Protein AF-A0A6L5Z2I2-F1 (afdb_monomer_lite)

Radius of gyration: 20.9 Å; chains: 1; bounding box: 38×24×66 Å

pLDDT: mean 85.88, std 11.15, range [48.75, 97.94]

Secondary structure (DSSP, 8-state):
--------HHHHHHHHHHHHHHHHHHHHHHHHHHHHHHHHTS-TT---TT------------

Foldseek 3Di:
DDPPDDDDPVVVVVVVVVVVVVVVVVVVVVVVQVVQCVVVVHHDPDDDPPDPDDDPDDDDDD

InterPro domains:
  IPR001207 Transposase, mutator type [PF00872] (3-62)

Structure (mmCIF, N/CA/C/O backbone):
data_AF-A0A6L5Z2I2-F1
#
_entry.id   AF-A0A6L5Z2I2-F1
#
loop_
_atom_site.group_PDB
_atom_site.id
_atom_site.type_symbol
_atom_site.label_atom_id
_atom_site.label_alt_id
_atom_site.label_comp_id
_atom_site.label_asym_id
_atom_site.la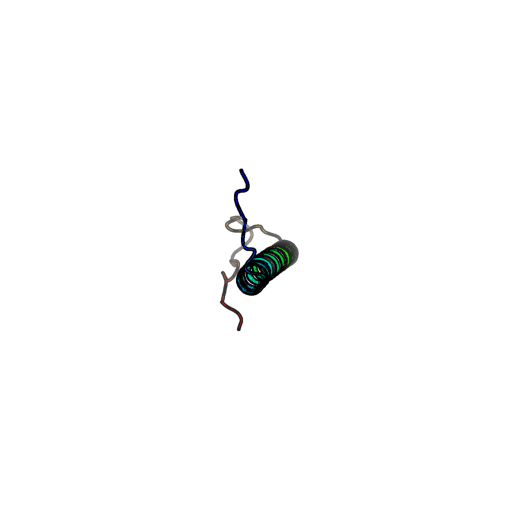bel_entity_id
_atom_site.label_seq_id
_atom_site.pdbx_PDB_ins_code
_atom_site.Cartn_x
_atom_site.Cartn_y
_atom_site.Cartn_z
_atom_site.occupancy
_atom_site.B_iso_or_equiv
_atom_site.auth_seq_id
_atom_site.auth_comp_id
_atom_site.auth_asym_id
_atom_site.auth_atom_id
_atom_site.pdbx_PDB_model_num
ATOM 1 N N . MET A 1 1 ? -13.271 14.971 43.679 1.00 48.75 1 MET A N 1
ATOM 2 C CA . MET A 1 1 ? -12.194 14.385 42.853 1.00 48.75 1 MET A CA 1
ATOM 3 C C . MET A 1 1 ? -12.789 13.237 42.072 1.00 48.75 1 MET A C 1
ATOM 5 O O . MET A 1 1 ? -13.460 12.416 42.676 1.00 48.75 1 MET A O 1
ATOM 9 N N . GLY A 1 2 ? -12.588 13.213 40.762 1.00 52.16 2 GLY A N 1
ATOM 10 C CA . GLY A 1 2 ? -13.080 12.145 39.901 1.00 52.16 2 GLY A CA 1
ATOM 11 C C . GLY A 1 2 ? -13.435 12.725 38.547 1.00 52.16 2 GLY A C 1
ATOM 12 O O . GLY A 1 2 ? -14.575 13.117 38.330 1.00 52.16 2 GLY A O 1
ATOM 13 N N . GLN A 1 3 ? -12.448 12.850 37.659 1.00 58.03 3 GLN A N 1
ATOM 14 C CA . GLN A 1 3 ? -12.748 13.007 36.240 1.00 58.03 3 GLN A CA 1
ATOM 15 C C . GLN A 1 3 ? -13.455 11.723 35.804 1.00 58.03 3 GLN A C 1
ATOM 17 O O . GLN A 1 3 ? -12.836 10.670 35.673 1.00 58.03 3 GLN A O 1
ATOM 22 N N . VAL A 1 4 ? -14.776 11.810 35.675 1.00 59.75 4 VAL A N 1
ATOM 23 C CA . VAL A 1 4 ? -15.622 10.746 35.145 1.00 59.75 4 VAL A CA 1
ATOM 24 C C . VAL A 1 4 ? -15.389 10.726 33.639 1.00 59.75 4 VAL A C 1
ATOM 26 O O . VAL A 1 4 ? -15.981 11.505 32.898 1.00 59.75 4 VAL A 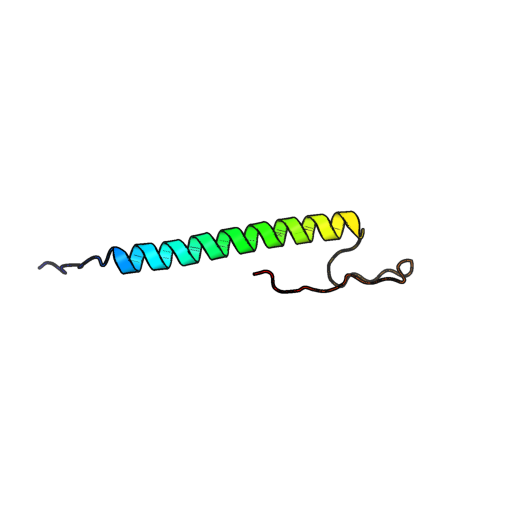O 1
ATOM 29 N N . ILE A 1 5 ? -14.457 9.891 33.187 1.00 67.00 5 ILE A N 1
ATOM 30 C CA . ILE A 1 5 ? -14.287 9.610 31.762 1.00 67.00 5 ILE A CA 1
ATOM 31 C C . ILE A 1 5 ? -15.504 8.780 31.337 1.00 67.00 5 ILE A C 1
ATOM 33 O O . ILE A 1 5 ? -15.628 7.623 31.734 1.00 67.00 5 ILE A O 1
ATOM 37 N N . GLN A 1 6 ? -16.420 9.369 30.563 1.00 72.50 6 GLN A N 1
ATOM 38 C CA . GLN A 1 6 ? -17.425 8.594 29.837 1.00 72.50 6 GLN A CA 1
ATOM 39 C C . GLN A 1 6 ? -16.790 8.026 28.569 1.00 72.50 6 GLN A C 1
ATOM 41 O O . GLN A 1 6 ? -16.263 8.770 27.742 1.00 72.50 6 GLN A O 1
ATOM 46 N N . ILE A 1 7 ? -16.836 6.703 28.436 1.00 75.56 7 ILE A N 1
ATOM 47 C CA . ILE A 1 7 ? -16.320 5.982 27.276 1.00 75.56 7 ILE A CA 1
ATOM 48 C C . ILE A 1 7 ? -17.474 5.772 26.295 1.00 75.56 7 ILE A C 1
ATOM 50 O O . ILE A 1 7 ? -18.447 5.091 26.610 1.00 75.56 7 ILE A O 1
ATOM 54 N N . ASP A 1 8 ? -17.361 6.371 25.112 1.00 84.38 8 ASP A N 1
ATOM 55 C CA . ASP A 1 8 ? -18.260 6.123 23.985 1.00 84.38 8 ASP A CA 1
ATOM 56 C C . ASP A 1 8 ? -17.741 4.911 23.197 1.00 84.38 8 ASP A C 1
ATOM 58 O O . ASP A 1 8 ? -16.857 5.021 22.344 1.00 84.38 8 ASP A O 1
ATOM 62 N N . GLU A 1 9 ? -18.259 3.729 23.532 1.00 86.75 9 GLU A N 1
ATOM 63 C CA . GLU A 1 9 ? -17.861 2.465 22.903 1.00 86.75 9 GLU A CA 1
ATOM 64 C C . GLU A 1 9 ? -18.130 2.432 21.395 1.00 86.75 9 GLU A C 1
ATOM 66 O O . GLU A 1 9 ? -17.363 1.817 20.651 1.00 86.75 9 GLU A O 1
ATOM 71 N N . ALA A 1 10 ? -19.197 3.093 20.929 1.00 89.00 10 ALA A N 1
ATOM 72 C CA . ALA A 1 10 ? -19.531 3.133 19.510 1.00 89.00 10 ALA A CA 1
ATOM 73 C C . ALA A 1 10 ? -18.442 3.884 18.740 1.00 89.00 10 ALA A C 1
ATOM 75 O O . ALA A 1 10 ? -17.871 3.343 17.794 1.00 89.00 10 ALA A O 1
ATOM 76 N N . ARG A 1 11 ? -18.058 5.067 19.233 1.00 89.12 11 ARG A N 1
ATOM 77 C CA . ARG A 1 11 ? -16.980 5.863 18.635 1.00 89.12 11 ARG A CA 1
ATOM 78 C C . ARG A 1 11 ? -15.638 5.129 18.629 1.00 89.12 11 ARG A C 1
ATOM 80 O O . ARG A 1 11 ? -14.894 5.228 17.655 1.00 89.12 11 ARG A O 1
ATOM 87 N N . ILE A 1 12 ? -15.315 4.396 19.696 1.00 89.75 12 ILE A N 1
ATOM 88 C CA . ILE A 1 12 ? -14.069 3.617 19.765 1.00 89.75 12 ILE A CA 1
ATOM 89 C C . ILE A 1 12 ? -14.071 2.492 18.735 1.00 89.75 12 ILE A C 1
ATOM 91 O O . ILE A 1 12 ? -13.069 2.293 18.050 1.00 89.75 12 ILE A O 1
ATOM 95 N N . ARG A 1 13 ? -15.180 1.758 18.616 1.00 91.81 13 ARG A N 1
ATOM 96 C CA . ARG A 1 13 ? -15.292 0.657 17.658 1.00 91.81 13 ARG A CA 1
ATOM 97 C C . ARG A 1 13 ? -15.186 1.149 16.220 1.00 91.81 13 ARG A C 1
ATOM 99 O O . ARG A 1 13 ? -14.488 0.514 15.435 1.00 91.81 13 ARG A O 1
ATOM 106 N N . ASP A 1 14 ? -15.824 2.270 15.899 1.00 94.50 14 ASP A N 1
ATOM 107 C CA . ASP A 1 14 ? -15.758 2.862 14.562 1.00 94.50 14 ASP A CA 1
ATOM 108 C C . ASP A 1 14 ? -14.319 3.265 14.223 1.00 94.50 14 ASP A C 1
ATOM 110 O O . ASP A 1 14 ? -13.778 2.839 13.204 1.00 94.50 14 ASP A O 1
ATOM 114 N N . HIS A 1 15 ? -13.651 3.981 15.133 1.00 92.31 15 HIS A N 1
ATOM 115 C CA . HIS A 1 15 ? -12.261 4.392 14.942 1.00 92.31 15 HIS A CA 1
ATOM 116 C C . HIS A 1 15 ? -11.303 3.199 14.813 1.00 92.31 15 HIS A C 1
ATOM 118 O O . HIS A 1 15 ? -10.434 3.179 13.941 1.00 92.31 15 HIS A O 1
ATOM 124 N N . LEU A 1 16 ? -11.475 2.171 15.648 1.00 95.38 16 LEU A N 1
ATOM 125 C CA . LEU A 1 16 ? -10.678 0.950 15.559 1.00 95.38 16 LEU A CA 1
ATOM 126 C C . LEU A 1 16 ? -10.923 0.222 14.232 1.00 95.38 16 LEU A C 1
ATOM 128 O O . LEU A 1 16 ? -9.978 -0.279 13.629 1.00 95.38 16 LEU A O 1
ATOM 132 N N . GLY A 1 17 ? -12.169 0.194 13.756 1.00 96.25 17 GLY A N 1
ATOM 133 C CA . GLY A 1 17 ? -12.524 -0.383 12.463 1.00 96.25 17 GLY A CA 1
ATOM 134 C C . GLY A 1 17 ? -11.848 0.330 11.293 1.00 96.25 17 GLY A C 1
ATOM 135 O O . GLY A 1 17 ? -11.340 -0.330 10.388 1.00 96.25 17 GLY A O 1
ATOM 136 N N . GLU A 1 18 ? -11.786 1.662 11.323 1.00 97.00 18 GLU A N 1
ATOM 137 C CA . GLU A 1 18 ? -11.064 2.450 10.318 1.00 97.00 18 GLU A CA 1
ATOM 138 C C . GLU A 1 18 ? -9.562 2.172 10.335 1.00 97.00 18 GLU A C 1
ATOM 140 O O . GLU A 1 18 ? -8.982 1.945 9.274 1.00 97.00 18 GLU A O 1
ATOM 145 N N . MET A 1 19 ? -8.946 2.117 11.521 1.00 97.12 19 MET A N 1
ATOM 146 C CA . MET A 1 19 ? -7.524 1.788 11.645 1.00 97.12 19 MET A CA 1
ATOM 147 C C . MET A 1 19 ? -7.222 0.393 11.101 1.00 97.12 19 MET A C 1
ATOM 149 O O . MET A 1 19 ? -6.320 0.238 10.287 1.00 97.12 19 MET A O 1
ATOM 153 N N . VAL A 1 20 ? -8.002 -0.617 11.501 1.00 97.75 20 VAL A N 1
ATOM 154 C CA . VAL A 1 20 ? -7.806 -1.996 11.032 1.00 97.75 20 VAL A CA 1
ATOM 155 C C . VAL A 1 20 ? -7.958 -2.076 9.517 1.00 97.75 20 VAL A C 1
ATOM 157 O O . VAL A 1 20 ? -7.114 -2.678 8.857 1.00 97.75 20 VAL A O 1
ATOM 160 N N . ARG A 1 21 ? -8.998 -1.449 8.952 1.00 96.56 21 ARG A N 1
ATOM 161 C CA . ARG A 1 21 ? -9.202 -1.418 7.499 1.00 96.56 21 ARG A CA 1
ATOM 162 C C . ARG A 1 21 ? -8.012 -0.775 6.787 1.00 96.56 21 ARG A C 1
ATOM 164 O O . ARG A 1 21 ? -7.496 -1.378 5.853 1.00 96.56 21 ARG A O 1
ATOM 171 N N . GLY A 1 22 ? -7.557 0.387 7.259 1.00 96.88 22 GLY A N 1
ATOM 172 C CA . GLY A 1 22 ? -6.404 1.086 6.689 1.00 96.88 22 GLY A CA 1
ATOM 173 C C . GLY A 1 22 ? -5.130 0.244 6.743 1.00 96.88 22 GLY A C 1
ATOM 174 O O . GLY A 1 22 ? -4.471 0.061 5.727 1.00 96.88 22 GLY A O 1
ATOM 175 N N . THR A 1 23 ? -4.828 -0.369 7.890 1.00 97.94 23 THR A N 1
ATOM 176 C CA . THR A 1 23 ? -3.640 -1.225 8.032 1.00 97.94 23 THR A CA 1
ATOM 177 C C . THR A 1 23 ? -3.697 -2.460 7.131 1.00 97.94 23 THR A C 1
ATOM 179 O O . THR A 1 23 ? -2.681 -2.860 6.565 1.00 97.94 23 THR A O 1
ATOM 182 N N . VAL A 1 24 ? -4.871 -3.080 6.975 1.00 97.75 24 VAL A N 1
ATOM 183 C CA . VAL A 1 24 ? -5.039 -4.218 6.057 1.00 97.75 24 VAL A CA 1
ATOM 184 C C . VAL A 1 24 ? -4.827 -3.778 4.610 1.00 97.75 24 VAL A C 1
ATOM 186 O O . VAL A 1 24 ? -4.130 -4.462 3.864 1.00 97.75 24 VAL A O 1
ATOM 189 N N . GLU A 1 25 ? -5.389 -2.637 4.219 1.00 96.94 25 GLU A N 1
ATOM 190 C CA . GLU A 1 25 ? -5.218 -2.079 2.879 1.00 96.94 25 GLU A CA 1
ATOM 191 C C . GLU A 1 25 ? -3.746 -1.755 2.579 1.00 96.94 25 GLU A C 1
ATOM 193 O O . GLU A 1 25 ? -3.219 -2.169 1.546 1.00 96.94 25 GLU A O 1
ATOM 198 N N . GLU A 1 26 ? -3.050 -1.098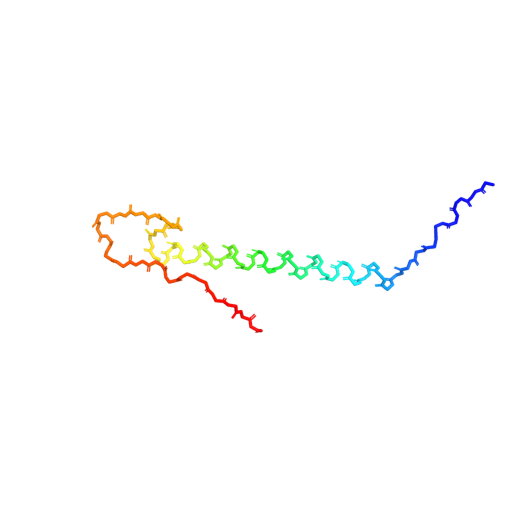 3.508 1.00 97.62 26 GLU A N 1
ATOM 199 C CA . GLU A 1 26 ? -1.614 -0.815 3.410 1.00 97.62 26 GLU A CA 1
ATOM 200 C C . GLU A 1 26 ? -0.788 -2.098 3.246 1.00 97.62 26 GLU A C 1
ATOM 202 O O . GLU A 1 26 ? 0.066 -2.180 2.359 1.00 97.62 26 GLU A O 1
ATOM 207 N N . ALA A 1 27 ? -1.065 -3.122 4.060 1.00 97.94 27 ALA A N 1
ATOM 208 C CA . ALA A 1 27 ? -0.359 -4.398 3.995 1.00 97.94 27 ALA A CA 1
ATOM 209 C C . ALA A 1 27 ? -0.580 -5.111 2.652 1.00 97.94 27 ALA A C 1
ATOM 211 O O . ALA A 1 27 ? 0.374 -5.608 2.047 1.00 97.94 27 ALA A O 1
ATOM 212 N N . LEU A 1 28 ? -1.820 -5.137 2.157 1.00 97.50 28 LEU A N 1
ATOM 213 C CA . LEU A 1 28 ? -2.145 -5.740 0.864 1.00 97.50 28 LEU A CA 1
ATOM 214 C C . LEU A 1 28 ? -1.475 -4.992 -0.292 1.00 97.50 28 LEU A C 1
ATOM 216 O O . LEU A 1 28 ? -0.890 -5.628 -1.169 1.00 97.50 28 LEU A O 1
ATOM 220 N N . ASN A 1 29 ? -1.496 -3.660 -0.274 1.00 96.00 29 ASN A N 1
ATOM 221 C CA . ASN A 1 29 ? -0.825 -2.850 -1.289 1.00 96.00 29 ASN A CA 1
ATOM 222 C C . ASN A 1 29 ? 0.690 -3.099 -1.300 1.00 96.00 29 ASN A C 1
ATOM 224 O O . ASN A 1 29 ? 1.270 -3.264 -2.372 1.00 96.00 29 ASN A O 1
ATOM 228 N N . ALA A 1 30 ? 1.319 -3.240 -0.129 1.00 95.56 30 ALA A N 1
ATOM 229 C CA . ALA A 1 30 ? 2.736 -3.589 -0.038 1.00 95.56 30 ALA A CA 1
ATOM 230 C C . ALA A 1 30 ? 3.044 -4.975 -0.636 1.00 95.56 30 ALA A C 1
ATOM 232 O O . ALA A 1 30 ? 4.053 -5.152 -1.322 1.00 95.56 30 ALA A O 1
ATOM 233 N N . MET A 1 31 ? 2.171 -5.965 -0.417 1.00 96.44 31 MET A N 1
ATOM 234 C CA . MET A 1 31 ? 2.323 -7.293 -1.023 1.00 96.44 31 MET A CA 1
ATOM 235 C C . MET A 1 31 ? 2.188 -7.247 -2.551 1.00 96.44 31 MET A C 1
ATOM 237 O O . MET A 1 31 ? 2.989 -7.879 -3.243 1.00 96.44 31 MET A O 1
ATOM 241 N N . LEU A 1 32 ? 1.221 -6.483 -3.068 1.00 94.19 32 LEU A N 1
ATOM 242 C CA . LEU A 1 32 ? 1.013 -6.293 -4.506 1.00 94.19 32 LEU A CA 1
ATOM 243 C C . LEU A 1 32 ? 2.187 -5.563 -5.165 1.00 94.19 32 LEU A C 1
ATOM 245 O O . LEU A 1 32 ? 2.616 -5.953 -6.249 1.00 94.19 32 LEU A O 1
ATOM 249 N N . ASP A 1 33 ? 2.745 -4.544 -4.511 1.00 91.88 33 ASP A N 1
ATOM 250 C CA . ASP A 1 33 ? 3.949 -3.861 -4.986 1.00 91.88 33 ASP A CA 1
ATOM 251 C C . ASP A 1 33 ? 5.140 -4.823 -5.066 1.00 91.88 33 ASP A C 1
ATOM 253 O O . ASP A 1 33 ? 5.803 -4.899 -6.101 1.00 91.88 33 ASP A O 1
ATOM 257 N N . ALA A 1 34 ? 5.357 -5.629 -4.024 1.00 92.50 34 ALA A N 1
ATOM 258 C CA . ALA A 1 34 ? 6.435 -6.615 -4.001 1.00 92.50 34 ALA A CA 1
ATOM 259 C C . ALA A 1 34 ? 6.256 -7.737 -5.040 1.00 92.50 34 ALA A C 1
ATOM 261 O O . ALA A 1 34 ? 7.237 -8.333 -5.491 1.00 92.50 34 ALA A O 1
ATOM 262 N N . GLU A 1 35 ? 5.019 -8.094 -5.385 1.00 93.19 35 GLU A N 1
ATOM 263 C CA . GLU A 1 35 ? 4.725 -9.022 -6.478 1.00 93.19 35 GLU A CA 1
ATOM 264 C C . GLU A 1 35 ? 4.982 -8.369 -7.842 1.00 93.19 35 GLU A C 1
ATOM 266 O O . GLU A 1 35 ? 5.641 -8.969 -8.693 1.00 93.19 35 GLU A O 1
ATOM 271 N N . ALA A 1 36 ? 4.540 -7.125 -8.035 1.00 89.69 36 ALA A N 1
ATOM 272 C CA . ALA A 1 36 ? 4.759 -6.384 -9.271 1.00 89.69 36 ALA A CA 1
ATOM 273 C C . ALA A 1 36 ? 6.250 -6.187 -9.567 1.00 89.69 36 ALA A C 1
ATOM 275 O O . ALA A 1 36 ? 6.663 -6.385 -10.709 1.00 89.69 36 ALA A O 1
ATOM 276 N N . ASP A 1 37 ? 7.063 -5.872 -8.558 1.00 87.88 37 ASP A N 1
ATOM 277 C CA . ASP A 1 37 ? 8.513 -5.728 -8.713 1.00 87.88 37 ASP A CA 1
ATOM 278 C C . ASP A 1 37 ? 9.166 -7.061 -9.120 1.00 87.88 37 ASP A C 1
ATOM 280 O O . ASP A 1 37 ? 10.022 -7.092 -10.005 1.00 87.88 37 ASP A O 1
ATOM 284 N N . ARG A 1 38 ? 8.708 -8.187 -8.548 1.00 89.12 38 ARG A N 1
ATOM 285 C CA . ARG A 1 38 ? 9.165 -9.539 -8.920 1.00 89.12 38 ARG A CA 1
ATOM 286 C C . ARG A 1 38 ? 8.783 -9.921 -10.350 1.00 89.12 38 ARG A C 1
ATOM 288 O O . ARG A 1 38 ? 9.595 -10.521 -11.047 1.00 89.12 38 ARG A O 1
ATOM 295 N N . LEU A 1 39 ? 7.568 -9.587 -10.783 1.00 88.19 39 LEU A N 1
ATOM 296 C CA . LEU A 1 39 ? 7.076 -9.900 -12.128 1.00 88.19 39 LEU A CA 1
ATOM 297 C C . LEU A 1 39 ? 7.686 -8.990 -13.199 1.00 88.19 39 LEU A C 1
ATOM 299 O O . LEU A 1 39 ? 8.019 -9.452 -14.287 1.00 88.19 39 LEU A O 1
ATOM 303 N N . CYS A 1 40 ? 7.834 -7.698 -12.902 1.00 84.00 40 CYS A N 1
ATOM 304 C CA . CYS A 1 40 ? 8.388 -6.718 -13.834 1.00 84.00 40 CYS A CA 1
ATOM 305 C C . CYS A 1 40 ? 9.921 -6.740 -13.870 1.00 84.00 40 CYS A C 1
ATOM 307 O O . CYS A 1 40 ? 10.499 -6.263 -14.847 1.00 84.00 40 CYS A O 1
ATOM 309 N N . GLY A 1 41 ? 10.568 -7.248 -12.814 1.00 83.56 41 GLY A N 1
ATOM 310 C CA . GLY A 1 41 ? 12.022 -7.235 -12.651 1.00 83.56 41 GLY A CA 1
ATOM 311 C C . GLY A 1 41 ? 12.605 -5.831 -12.464 1.00 83.56 41 GLY A C 1
ATOM 312 O O . GLY A 1 41 ? 13.764 -5.615 -12.805 1.00 83.56 41 GLY A O 1
ATOM 313 N N . ALA A 1 42 ? 11.798 -4.874 -12.002 1.00 79.19 42 ALA A N 1
ATOM 314 C CA . ALA A 1 42 ? 12.184 -3.479 -11.807 1.00 79.19 42 ALA A CA 1
ATOM 315 C C . ALA A 1 42 ? 11.282 -2.825 -10.755 1.00 79.19 42 ALA A C 1
ATOM 317 O O . ALA A 1 42 ? 10.068 -3.050 -10.763 1.00 79.19 42 ALA A O 1
ATOM 318 N N . GLY A 1 43 ? 11.868 -1.995 -9.894 1.00 81.69 43 GLY A N 1
ATOM 319 C CA . GLY A 1 43 ? 11.154 -1.232 -8.878 1.00 81.69 43 GLY A CA 1
ATOM 320 C C . GLY A 1 43 ? 10.393 -0.028 -9.437 1.00 81.69 43 GLY A C 1
ATOM 321 O O . GLY A 1 43 ? 10.525 0.379 -10.599 1.00 81.69 43 GLY A O 1
ATOM 322 N N . ARG A 1 44 ? 9.584 0.603 -8.580 1.00 81.69 44 ARG A N 1
ATOM 323 C CA . ARG A 1 44 ? 8.829 1.808 -8.946 1.00 81.69 44 ARG A CA 1
ATOM 324 C C . ARG A 1 44 ? 9.772 2.940 -9.378 1.00 81.69 44 ARG A C 1
ATOM 326 O O . ARG A 1 44 ? 10.669 3.332 -8.642 1.00 81.69 44 ARG A O 1
ATOM 333 N N . TYR A 1 45 ? 9.511 3.490 -10.567 1.00 81.00 45 TYR A N 1
ATOM 334 C CA . TYR A 1 45 ? 10.312 4.536 -11.227 1.00 81.00 45 TYR A CA 1
ATOM 335 C C . TYR A 1 45 ? 11.749 4.143 -11.599 1.00 81.00 45 TYR A C 1
ATOM 337 O O . TYR A 1 45 ? 12.521 5.003 -12.029 1.00 81.00 45 TYR A O 1
ATOM 345 N N . GLU A 1 46 ? 12.105 2.865 -11.494 1.00 81.81 46 GLU A N 1
ATOM 346 C CA . GLU A 1 46 ? 13.393 2.380 -11.969 1.00 81.81 46 GLU A CA 1
ATOM 347 C C . GLU A 1 46 ? 13.475 2.490 -13.500 1.00 81.81 46 GLU A C 1
ATOM 349 O O . GLU A 1 46 ? 12.530 2.157 -14.224 1.00 81.81 46 GLU A O 1
ATOM 354 N N . ARG A 1 47 ? 14.613 2.985 -14.000 1.00 83.19 47 ARG A N 1
ATOM 355 C CA . ARG A 1 47 ? 14.907 3.089 -15.432 1.00 83.19 47 ARG A CA 1
ATOM 356 C C . ARG A 1 47 ? 16.117 2.232 -15.760 1.00 83.19 47 ARG A C 1
ATOM 358 O O . ARG A 1 47 ? 17.164 2.391 -15.138 1.00 83.19 47 ARG A O 1
ATOM 365 N N . SER A 1 48 ? 15.987 1.382 -16.770 1.00 82.31 48 SER A N 1
ATOM 366 C CA . SER A 1 48 ? 17.084 0.572 -17.289 1.00 82.31 48 SER A CA 1
ATOM 367 C C . SER A 1 48 ? 17.081 0.587 -18.817 1.00 82.31 48 SER A C 1
ATOM 369 O O . SER A 1 48 ? 16.030 0.522 -19.449 1.00 82.31 48 SER A O 1
ATOM 371 N N . GLU A 1 49 ? 18.272 0.667 -19.416 1.00 83.69 49 GLU A N 1
ATOM 372 C CA . GLU A 1 49 ? 18.473 0.757 -20.875 1.00 83.69 49 GLU A CA 1
ATOM 373 C C . GLU A 1 49 ? 17.845 -0.421 -21.644 1.00 83.69 49 GLU A C 1
ATOM 375 O O . GLU A 1 49 ? 17.388 -0.275 -22.775 1.00 83.69 49 GLU A O 1
ATOM 380 N N . GLY A 1 50 ? 17.791 -1.606 -21.025 1.00 81.06 50 GLY A N 1
ATOM 381 C CA . GLY A 1 50 ? 17.250 -2.820 -21.643 1.00 81.06 50 GLY A CA 1
ATOM 382 C C . GLY A 1 50 ? 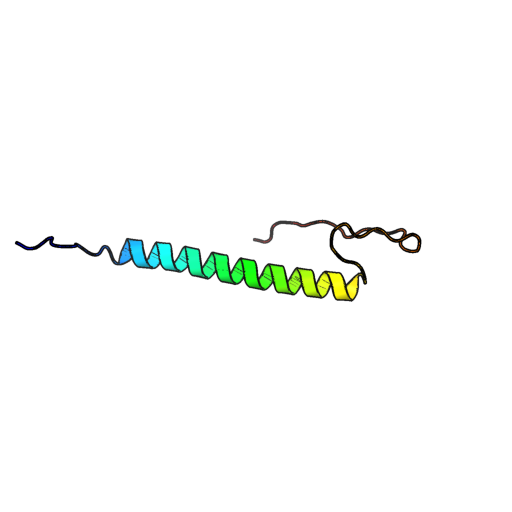15.721 -2.917 -21.642 1.00 81.06 50 GLY A C 1
ATOM 383 O O . GLY A 1 50 ? 15.170 -3.788 -22.317 1.00 81.06 50 GLY A O 1
ATOM 384 N N . ARG A 1 51 ? 15.018 -2.053 -20.900 1.00 76.38 51 ARG A N 1
ATOM 385 C CA . ARG A 1 51 ? 13.569 -2.148 -20.704 1.00 76.38 51 ARG A CA 1
ATOM 386 C C . ARG A 1 51 ? 12.853 -1.049 -21.487 1.00 76.38 51 ARG A C 1
ATOM 388 O O . ARG A 1 51 ? 12.883 0.119 -21.120 1.00 76.38 51 ARG A O 1
ATOM 395 N N . LYS A 1 52 ? 12.173 -1.439 -22.568 1.00 79.00 52 LYS A N 1
ATOM 396 C CA . LYS A 1 52 ? 11.357 -0.518 -23.383 1.00 79.00 52 LYS A CA 1
ATOM 397 C C . LYS A 1 52 ? 9.987 -0.218 -22.773 1.00 79.00 52 LYS A C 1
ATOM 399 O O . LYS A 1 52 ? 9.395 0.803 -23.103 1.00 79.00 52 LYS A O 1
ATOM 404 N N . ASP A 1 53 ? 9.487 -1.117 -21.928 1.00 77.00 53 ASP A N 1
ATOM 405 C CA . ASP A 1 53 ? 8.154 -1.026 -21.331 1.00 77.00 53 ASP A CA 1
ATOM 406 C C . ASP A 1 53 ? 8.201 -0.463 -19.900 1.00 77.00 53 ASP A C 1
ATOM 408 O O . ASP A 1 53 ? 9.236 -0.515 -19.233 1.00 77.00 53 ASP A O 1
ATOM 412 N N . THR A 1 54 ? 7.084 0.074 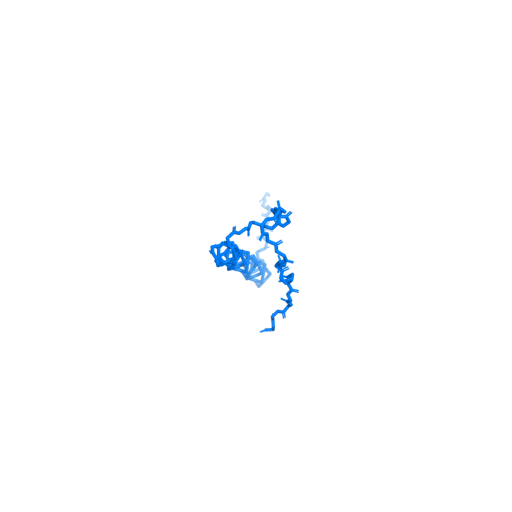-19.410 1.00 78.06 54 THR A N 1
ATOM 413 C CA . THR A 1 54 ? 6.973 0.686 -18.076 1.00 78.06 54 THR A CA 1
ATOM 414 C C . THR A 1 54 ? 5.927 -0.021 -17.214 1.00 78.06 54 THR A C 1
ATOM 416 O O . THR A 1 54 ? 5.147 -0.837 -17.691 1.00 78.06 54 THR A O 1
ATOM 419 N N . ARG A 1 55 ? 5.939 0.210 -15.895 1.00 78.56 55 ARG A N 1
ATOM 420 C CA . ARG A 1 55 ? 4.885 -0.320 -15.016 1.00 78.56 55 ARG A CA 1
ATOM 421 C C . ARG A 1 55 ? 3.625 0.530 -15.210 1.00 78.56 55 ARG A C 1
ATOM 423 O O . ARG A 1 55 ? 3.683 1.742 -15.009 1.00 78.56 55 ARG A O 1
ATOM 430 N N . ALA A 1 56 ? 2.504 -0.089 -15.579 1.00 82.00 56 ALA A N 1
ATOM 431 C CA . ALA A 1 56 ? 1.212 0.592 -15.639 1.00 82.00 56 ALA A CA 1
ATOM 432 C C . ALA A 1 56 ? 0.782 0.951 -14.208 1.00 82.00 56 ALA A C 1
ATOM 434 O O . ALA A 1 56 ? 0.646 0.046 -13.396 1.00 82.00 56 ALA A O 1
ATOM 435 N N . GLY A 1 57 ? 0.646 2.250 -13.915 1.00 84.12 57 GLY A N 1
ATOM 436 C CA . GLY A 1 57 ? 0.577 2.853 -12.573 1.00 84.12 57 GLY A CA 1
ATOM 437 C C . GLY A 1 57 ? -0.312 2.160 -11.528 1.00 84.12 57 GLY A C 1
ATOM 438 O O . GLY A 1 57 ? 0.036 1.114 -10.993 1.00 84.12 57 GLY A O 1
ATOM 439 N N . SER A 1 58 ? -1.413 2.795 -11.135 1.00 87.44 58 SER A N 1
ATOM 440 C CA . SER A 1 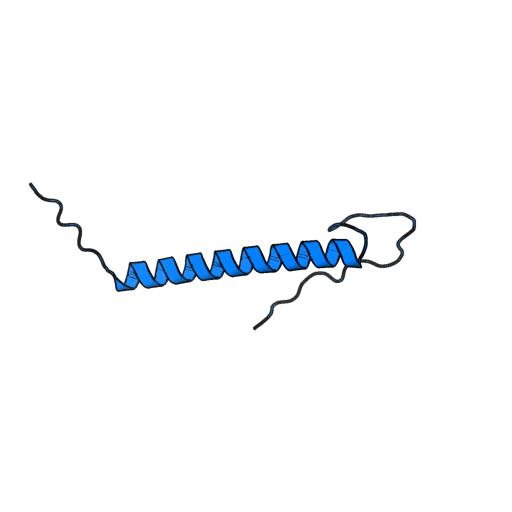58 ? -2.358 2.245 -10.157 1.00 87.44 58 SER A CA 1
ATOM 441 C C . SER A 1 58 ? -3.788 2.592 -10.552 1.00 87.44 58 SER A C 1
ATOM 443 O O . SER A 1 58 ? -4.019 3.528 -11.318 1.00 87.44 58 SER A O 1
ATOM 445 N N . TYR A 1 59 ? -4.743 1.826 -10.034 1.00 92.25 59 TYR A N 1
ATOM 446 C CA . TYR A 1 59 ? -6.172 2.085 -10.176 1.00 92.25 59 TYR A CA 1
ATOM 447 C C . TYR A 1 59 ? -6.883 1.736 -8.870 1.00 92.25 59 TYR A C 1
ATOM 449 O O . TYR A 1 59 ? -6.395 0.913 -8.095 1.00 92.25 59 TYR A O 1
ATOM 457 N N . GLU A 1 60 ? -8.021 2.376 -8.631 1.00 93.38 60 GLU A N 1
ATOM 458 C CA . GLU A 1 60 ? -8.831 2.149 -7.438 1.00 93.38 60 GLU A CA 1
ATOM 459 C C . GLU A 1 60 ? -9.675 0.878 -7.589 1.00 93.38 60 GLU A C 1
ATOM 461 O O . GLU A 1 60 ? -10.184 0.578 -8.673 1.00 93.38 60 GLU A O 1
ATOM 466 N N . ARG A 1 61 ? -9.803 0.116 -6.501 1.00 87.88 61 ARG A N 1
ATOM 467 C CA . ARG A 1 61 ? -10.599 -1.113 -6.442 1.00 87.88 61 ARG A CA 1
ATOM 468 C C . ARG A 1 61 ? -11.754 -0.909 -5.467 1.00 87.88 61 ARG A C 1
ATOM 470 O O . ARG A 1 61 ? -11.518 -0.481 -4.344 1.00 87.88 61 ARG A O 1
ATOM 477 N N . SER A 1 62 ? -12.969 -1.206 -5.929 1.00 76.94 62 SER A N 1
ATOM 478 C CA . SER A 1 62 ? -14.207 -1.197 -5.136 1.00 76.94 62 SER A CA 1
ATOM 479 C C . SER A 1 62 ? -14.341 -2.427 -4.253 1.00 76.94 62 SER A C 1
ATOM 481 O O . SER A 1 62 ? -14.021 -3.518 -4.785 1.00 76.94 62 SER A O 1
#

Sequence (62 aa):
MGQVIQIDEARIRDHLGEMVRGTVEEALNAMLDAEADRLCGAGRYERSEGRKDTRAGSYERS

Organism: NCBI:txid2662447